Protein AF-A0A833RW55-F1 (afdb_monomer_lite)

Secondary structure (DSSP, 8-state):
----HHHHHHTHHHHHHHHT-HHHHHHS-BTTTS-GGGSPTT---B--------SSPP---SEEEEE-TTT--EEEEE-TT-SS--PPP--

Sequence (91 aa):
MDWTREYFITNKSDCNLILENLDVLKEIPLLNNTPVHKLKDGQLVRFKGMIQDMHNPEYYLQMYEVKNTQTKTYQLKCGMYTDSAKCLKAF

pLDDT: mean 89.51, std 7.87, range [49.41, 95.38]

Organism: NCBI:txid561572

Structure (mmCIF, N/CA/C/O backbone):
data_AF-A0A833RW55-F1
#
_entry.id   AF-A0A833RW55-F1
#
loop_
_atom_site.group_PDB
_atom_site.id
_atom_site.type_symbol
_atom_site.label_atom_id
_atom_site.label_alt_id
_atom_site.label_comp_id
_atom_site.label_asym_id
_atom_site.label_entity_id
_atom_site.label_seq_id
_atom_site.pdbx_PDB_ins_code
_atom_site.Cartn_x
_atom_site.Cartn_y
_atom_site.Cartn_z
_atom_site.occupancy
_atom_site.B_iso_or_equiv
_atom_site.auth_seq_id
_atom_site.auth_comp_id
_atom_site.auth_asym_id
_atom_site.auth_atom_id
_atom_site.pdbx_PDB_model_num
ATOM 1 N N . MET A 1 1 ? 14.063 -9.919 -0.550 1.00 60.12 1 MET A N 1
ATOM 2 C CA . MET A 1 1 ? 13.396 -9.021 0.413 1.00 60.12 1 MET A CA 1
ATOM 3 C C . MET A 1 1 ? 11.904 -9.161 0.223 1.00 60.12 1 MET A C 1
ATOM 5 O O . MET A 1 1 ? 11.468 -9.163 -0.923 1.00 60.12 1 MET A O 1
ATOM 9 N N . ASP A 1 2 ? 11.151 -9.345 1.302 1.00 75.38 2 ASP A N 1
ATOM 10 C CA . ASP A 1 2 ? 9.693 -9.426 1.221 1.00 75.38 2 ASP A CA 1
ATOM 11 C C . ASP A 1 2 ? 9.124 -8.018 1.445 1.00 75.38 2 ASP A C 1
ATOM 13 O O . ASP A 1 2 ? 9.133 -7.510 2.567 1.00 75.38 2 ASP A O 1
ATOM 17 N N . TRP A 1 3 ? 8.720 -7.345 0.362 1.00 81.25 3 TRP A N 1
ATOM 18 C CA . TRP A 1 3 ? 8.182 -5.974 0.361 1.00 81.25 3 TRP A CA 1
ATOM 19 C C . TRP A 1 3 ? 6.749 -5.933 0.907 1.00 81.25 3 TRP A C 1
ATOM 21 O O . TRP A 1 3 ? 5.825 -5.461 0.245 1.00 81.25 3 TRP A O 1
ATOM 31 N N . THR A 1 4 ? 6.556 -6.477 2.104 1.00 87.94 4 THR A N 1
ATOM 32 C CA . THR A 1 4 ? 5.265 -6.452 2.788 1.00 87.94 4 THR A CA 1
ATOM 33 C C . THR A 1 4 ? 4.938 -5.037 3.250 1.00 87.94 4 THR A C 1
ATOM 35 O O . THR A 1 4 ? 5.826 -4.219 3.519 1.00 87.94 4 THR A O 1
ATOM 38 N N . ARG A 1 5 ? 3.640 -4.757 3.388 1.00 88.94 5 ARG A N 1
ATOM 39 C CA . ARG A 1 5 ? 3.128 -3.492 3.926 1.00 88.94 5 ARG A CA 1
ATOM 40 C C . ARG A 1 5 ? 3.781 -3.143 5.263 1.00 88.94 5 ARG A C 1
ATOM 42 O O . ARG A 1 5 ? 4.259 -2.027 5.447 1.00 88.94 5 ARG A O 1
ATOM 49 N N . GLU A 1 6 ? 3.807 -4.098 6.188 1.00 88.62 6 GLU A N 1
ATOM 50 C CA . GLU A 1 6 ? 4.376 -3.935 7.525 1.00 88.62 6 GLU A CA 1
ATOM 51 C C . GLU A 1 6 ? 5.868 -3.594 7.451 1.00 88.62 6 GLU A C 1
ATOM 53 O O . GLU A 1 6 ? 6.309 -2.642 8.095 1.00 88.62 6 GLU A O 1
ATOM 58 N N . TYR A 1 7 ? 6.628 -4.308 6.613 1.00 90.50 7 TYR A N 1
ATOM 59 C CA . TYR A 1 7 ? 8.055 -4.049 6.432 1.00 90.50 7 TYR A CA 1
ATOM 60 C C . TYR A 1 7 ? 8.320 -2.636 5.902 1.00 90.50 7 TYR A C 1
ATOM 62 O O . TYR A 1 7 ? 9.182 -1.938 6.440 1.00 90.50 7 TYR A O 1
ATOM 70 N N . PHE A 1 8 ? 7.558 -2.192 4.897 1.00 91.25 8 PHE A N 1
ATOM 71 C CA . PHE A 1 8 ? 7.702 -0.850 4.336 1.00 91.25 8 PHE A CA 1
ATOM 72 C C . PHE A 1 8 ? 7.376 0.243 5.360 1.00 91.25 8 PHE A C 1
ATOM 74 O O . PHE A 1 8 ? 8.099 1.229 5.462 1.00 91.25 8 PHE A O 1
ATOM 81 N N . ILE A 1 9 ? 6.307 0.073 6.144 1.00 90.88 9 ILE A N 1
ATOM 82 C CA . ILE A 1 9 ? 5.919 1.050 7.171 1.00 90.88 9 ILE A CA 1
ATOM 83 C C . ILE A 1 9 ? 7.013 1.184 8.237 1.00 90.88 9 ILE A C 1
ATOM 85 O O . ILE A 1 9 ? 7.356 2.304 8.613 1.00 90.88 9 ILE A O 1
ATOM 89 N N . THR A 1 10 ? 7.574 0.065 8.705 1.00 92.69 10 THR A N 1
ATOM 90 C CA . THR A 1 10 ? 8.624 0.063 9.735 1.00 92.69 10 THR A CA 1
ATOM 91 C C . THR A 1 10 ? 9.953 0.619 9.222 1.00 92.69 10 THR A C 1
ATOM 93 O O . THR A 1 10 ? 10.615 1.353 9.949 1.00 92.69 10 THR A O 1
ATOM 96 N N . ASN A 1 11 ? 10.334 0.320 7.977 1.00 93.81 11 ASN A N 1
ATOM 97 C CA . ASN A 1 11 ? 11.649 0.655 7.414 1.00 93.81 11 ASN A CA 1
ATOM 98 C C . ASN A 1 11 ? 11.552 1.723 6.314 1.00 93.81 11 ASN A C 1
ATOM 100 O O . ASN A 1 11 ? 12.301 1.691 5.338 1.00 93.81 11 ASN A O 1
ATOM 104 N N . LYS A 1 12 ? 10.596 2.654 6.438 1.00 91.75 12 LYS A N 1
ATOM 105 C CA . LYS A 1 12 ? 10.220 3.592 5.368 1.00 91.75 12 LYS A CA 1
ATOM 106 C C . LYS A 1 12 ? 11.406 4.378 4.807 1.00 91.75 12 LYS A C 1
ATOM 108 O O . LYS A 1 12 ? 11.512 4.520 3.594 1.00 91.75 12 LYS A O 1
ATOM 113 N N . SER A 1 13 ? 12.287 4.878 5.672 1.00 94.62 13 SER A N 1
ATOM 114 C CA . SER A 1 13 ? 13.459 5.663 5.266 1.00 94.62 13 SER A CA 1
ATOM 115 C C . SER A 1 13 ? 14.413 4.848 4.391 1.00 94.62 13 SER A C 1
ATOM 117 O O . SER A 1 13 ? 14.750 5.279 3.292 1.00 94.62 13 SER A O 1
ATOM 119 N N . ASP A 1 14 ? 14.769 3.641 4.831 1.00 94.38 14 ASP A N 1
ATOM 120 C CA . ASP A 1 14 ? 15.676 2.751 4.098 1.00 94.38 14 ASP A CA 1
ATOM 121 C C . ASP A 1 14 ? 15.036 2.255 2.798 1.00 94.38 14 ASP A C 1
ATOM 123 O O . ASP A 1 14 ? 15.671 2.225 1.746 1.00 94.38 14 ASP A O 1
ATOM 127 N N . CYS A 1 15 ? 13.742 1.927 2.849 1.00 93.12 15 CYS A N 1
ATOM 128 C CA . CYS A 1 15 ? 12.969 1.548 1.673 1.00 93.12 15 CYS A CA 1
ATOM 129 C C . CYS A 1 15 ? 12.954 2.667 0.628 1.00 93.12 15 CYS A C 1
ATOM 131 O O . CYS A 1 15 ? 13.130 2.387 -0.552 1.00 93.12 15 CYS A O 1
ATOM 133 N N . ASN A 1 16 ? 12.778 3.925 1.040 1.00 93.62 16 ASN A N 1
ATOM 134 C CA . ASN A 1 16 ? 12.801 5.058 0.118 1.00 93.62 16 ASN A CA 1
ATOM 135 C C . ASN A 1 16 ? 14.162 5.198 -0.572 1.00 93.62 16 ASN A C 1
ATOM 137 O O . ASN A 1 16 ? 14.191 5.340 -1.789 1.00 93.62 16 ASN A O 1
ATOM 141 N N . LEU A 1 17 ? 15.269 5.064 0.168 1.00 95.06 17 LEU A N 1
ATOM 142 C CA . LEU A 1 17 ? 16.618 5.091 -0.412 1.00 95.06 17 LEU A CA 1
ATOM 143 C C . LEU A 1 17 ? 16.819 3.973 -1.445 1.00 95.06 17 LEU A C 1
ATOM 145 O O . LEU A 1 17 ? 17.414 4.185 -2.498 1.00 95.06 17 LEU A O 1
ATOM 149 N N . ILE A 1 18 ? 16.285 2.778 -1.179 1.00 92.25 18 ILE A N 1
ATOM 150 C CA . ILE A 1 18 ? 16.317 1.665 -2.136 1.00 92.25 18 ILE A CA 1
ATOM 151 C C . ILE A 1 18 ? 15.495 1.996 -3.395 1.00 92.25 18 ILE A C 1
ATOM 153 O O . ILE A 1 18 ? 15.916 1.679 -4.508 1.00 92.25 18 ILE A O 1
ATOM 157 N N . LEU A 1 19 ? 14.335 2.640 -3.233 1.00 92.50 19 LEU A N 1
ATOM 158 C CA . LEU A 1 19 ? 13.425 2.994 -4.327 1.00 92.50 19 LEU A CA 1
ATOM 159 C C . LEU A 1 19 ? 13.904 4.176 -5.182 1.00 92.50 19 LEU A C 1
ATOM 161 O O . LEU A 1 19 ? 13.368 4.383 -6.269 1.00 92.50 19 LEU A O 1
ATOM 165 N N . GLU A 1 20 ? 14.921 4.919 -4.748 1.00 94.44 20 GLU A N 1
ATOM 166 C CA . GLU A 1 20 ? 15.602 5.917 -5.583 1.00 94.44 20 GLU A CA 1
ATOM 167 C C . GLU A 1 20 ? 16.453 5.264 -6.690 1.00 94.44 20 GLU A C 1
ATOM 169 O O . GLU A 1 20 ? 16.749 5.894 -7.708 1.00 94.44 20 GLU A O 1
ATOM 174 N N . ASN A 1 21 ? 16.813 3.982 -6.543 1.00 94.38 21 ASN A N 1
ATOM 175 C CA . ASN A 1 21 ? 17.572 3.248 -7.548 1.00 94.38 21 ASN A CA 1
ATOM 176 C C . ASN A 1 21 ? 16.674 2.772 -8.708 1.00 94.38 21 ASN A C 1
ATOM 178 O O . ASN A 1 21 ? 15.798 1.917 -8.549 1.00 94.38 21 ASN A O 1
ATOM 182 N N . LEU A 1 22 ? 16.952 3.273 -9.917 1.00 93.00 22 LEU A N 1
ATOM 183 C CA . LEU A 1 22 ? 16.217 2.931 -11.139 1.00 93.00 22 LEU A CA 1
ATOM 184 C C . LEU A 1 22 ? 16.243 1.438 -11.487 1.00 93.00 22 LEU A C 1
ATOM 186 O O . LEU A 1 22 ? 15.275 0.943 -12.064 1.00 93.00 22 LEU A O 1
ATOM 190 N N . ASP A 1 23 ? 17.323 0.724 -11.182 1.00 93.94 23 ASP A N 1
ATOM 191 C CA . ASP A 1 23 ? 17.417 -0.703 -11.488 1.00 93.94 23 ASP A CA 1
ATOM 192 C C . ASP A 1 23 ? 16.515 -1.521 -10.563 1.00 93.94 23 ASP A C 1
ATOM 194 O O . ASP A 1 23 ? 15.783 -2.385 -11.043 1.00 93.94 23 ASP A O 1
ATOM 198 N N . VAL A 1 24 ? 16.427 -1.142 -9.284 1.00 91.38 24 VAL A N 1
ATOM 199 C CA . VAL A 1 24 ? 15.468 -1.738 -8.340 1.00 91.38 24 VAL A CA 1
ATOM 200 C C . VAL A 1 24 ? 14.029 -1.453 -8.769 1.00 91.38 24 VAL A C 1
ATOM 202 O O . VAL A 1 24 ? 13.180 -2.345 -8.752 1.00 91.38 24 VAL A O 1
ATOM 205 N N . LEU A 1 25 ? 13.736 -0.230 -9.225 1.00 91.38 25 LEU A N 1
ATOM 206 C CA . LEU A 1 25 ? 12.399 0.110 -9.715 1.00 91.38 25 LEU A CA 1
ATOM 207 C C . LEU A 1 25 ? 11.968 -0.771 -10.894 1.00 91.38 25 LEU A C 1
ATOM 209 O O . LEU A 1 25 ? 10.795 -1.139 -10.974 1.00 91.38 25 LEU A O 1
ATOM 213 N N . LYS A 1 26 ? 12.880 -1.134 -11.805 1.00 91.69 26 LYS A N 1
ATOM 214 C CA . LYS A 1 26 ? 12.557 -1.993 -12.960 1.00 91.69 26 LYS A CA 1
ATOM 215 C C . LYS A 1 26 ? 12.127 -3.401 -12.541 1.00 91.69 26 LYS A C 1
ATOM 217 O O . LYS A 1 26 ? 11.297 -3.986 -13.236 1.00 91.69 26 LYS A O 1
ATOM 222 N N . GLU A 1 27 ? 12.636 -3.912 -11.421 1.00 91.69 27 GLU A N 1
ATOM 223 C CA . GLU A 1 27 ? 12.268 -5.227 -10.878 1.00 91.69 27 GLU A CA 1
ATOM 224 C C . GLU A 1 27 ? 10.856 -5.246 -10.272 1.00 91.69 27 GLU A C 1
ATOM 226 O O . GLU A 1 27 ? 10.190 -6.282 -10.263 1.00 91.69 27 GLU A O 1
ATOM 231 N N . ILE A 1 28 ? 10.359 -4.097 -9.801 1.00 92.69 28 ILE A N 1
ATOM 232 C CA . ILE A 1 28 ? 9.007 -3.979 -9.246 1.00 92.69 28 ILE A CA 1
ATOM 233 C C . ILE A 1 28 ? 7.981 -4.058 -10.391 1.00 92.69 28 ILE A C 1
ATOM 235 O O . ILE A 1 28 ? 8.097 -3.305 -11.370 1.00 92.69 28 ILE A O 1
ATOM 239 N N . PRO A 1 29 ? 6.950 -4.922 -10.300 1.00 94.44 29 PRO A N 1
ATOM 240 C CA . PRO A 1 29 ? 5.973 -5.093 -11.368 1.00 94.44 29 PRO A CA 1
ATOM 241 C C . PRO A 1 29 ? 5.165 -3.816 -11.603 1.00 94.44 29 PRO A C 1
ATOM 243 O O . PRO A 1 29 ? 4.738 -3.140 -10.667 1.00 94.44 29 PRO A O 1
ATOM 246 N N . LEU A 1 30 ? 4.930 -3.499 -12.877 1.00 95.00 30 LEU A N 1
ATOM 247 C CA . LEU A 1 30 ? 4.040 -2.413 -13.274 1.00 95.00 30 LEU A CA 1
ATOM 248 C C . LEU A 1 30 ? 2.605 -2.938 -13.316 1.00 95.00 30 LEU A C 1
ATOM 250 O O . LEU A 1 30 ? 2.285 -3.764 -14.174 1.00 95.00 30 LEU A O 1
ATOM 254 N N . LEU A 1 31 ? 1.746 -2.430 -12.436 1.00 95.19 31 LEU A N 1
ATOM 255 C CA . LEU A 1 31 ? 0.340 -2.817 -12.313 1.00 95.19 31 LEU A CA 1
ATOM 256 C C . LEU A 1 31 ? -0.397 -2.745 -13.657 1.00 95.19 31 LEU A C 1
ATOM 258 O O . LEU A 1 31 ? -1.139 -3.653 -14.004 1.00 95.19 31 LEU A O 1
ATOM 262 N N . ASN A 1 32 ? -0.123 -1.713 -14.457 1.00 95.00 32 ASN A N 1
ATOM 263 C CA . ASN A 1 32 ? -0.770 -1.499 -15.754 1.00 95.00 32 ASN A CA 1
ATOM 264 C C . ASN A 1 32 ? -0.533 -2.625 -16.776 1.00 95.00 32 ASN A C 1
ATOM 266 O O . ASN A 1 32 ? -1.377 -2.834 -17.640 1.00 95.00 32 ASN A O 1
ATOM 270 N N . ASN A 1 33 ? 0.604 -3.328 -16.695 1.00 95.06 33 ASN A N 1
ATOM 271 C CA . ASN A 1 33 ? 1.014 -4.332 -17.686 1.00 95.06 33 ASN A CA 1
ATOM 272 C C . ASN A 1 33 ? 1.136 -5.743 -17.090 1.00 95.06 33 ASN A C 1
ATOM 274 O O . ASN A 1 33 ? 1.455 -6.691 -17.807 1.00 95.06 33 ASN A O 1
ATOM 278 N N . THR A 1 34 ? 0.926 -5.891 -15.781 1.00 95.31 34 THR A N 1
ATOM 279 C CA . THR A 1 34 ? 1.065 -7.170 -15.083 1.00 95.31 34 THR A CA 1
ATOM 280 C C . THR A 1 34 ? -0.319 -7.783 -14.875 1.00 95.31 34 THR A C 1
ATOM 282 O O . THR A 1 34 ? -1.156 -7.163 -14.222 1.00 95.31 34 THR A O 1
ATOM 285 N N . PRO A 1 35 ? -0.592 -8.994 -15.396 1.00 95.38 35 PRO A N 1
ATOM 286 C CA . PRO A 1 35 ? -1.857 -9.677 -15.148 1.00 95.38 35 PRO A CA 1
ATOM 287 C C . PRO A 1 35 ? -2.117 -9.877 -13.652 1.00 95.38 35 PRO A C 1
ATOM 289 O O . PRO A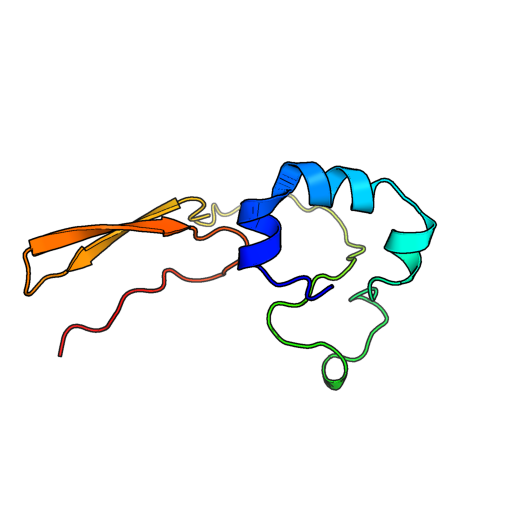 1 35 ? -1.226 -10.318 -12.927 1.00 95.38 35 PRO A O 1
ATOM 292 N N . VAL A 1 36 ? -3.355 -9.632 -13.212 1.00 91.12 36 VAL A N 1
ATOM 293 C CA . VAL A 1 36 ? -3.743 -9.656 -11.787 1.00 91.12 36 VAL A CA 1
ATOM 294 C C . VAL A 1 36 ? -3.392 -10.978 -11.098 1.00 91.12 36 VAL A C 1
ATOM 296 O O . VAL A 1 36 ? -2.881 -10.965 -9.988 1.00 91.12 36 VAL A O 1
ATOM 299 N N . HIS A 1 37 ? -3.564 -12.121 -11.768 1.00 93.62 37 HIS A N 1
ATOM 300 C CA . HIS A 1 37 ? -3.241 -13.440 -11.201 1.00 93.62 37 HIS A CA 1
ATOM 301 C C . HIS A 1 37 ? -1.741 -13.662 -10.916 1.00 93.62 37 HIS A C 1
ATOM 303 O O . HIS A 1 37 ? -1.386 -14.647 -10.275 1.00 93.62 37 HIS A O 1
ATOM 309 N N . LYS A 1 38 ? -0.852 -12.793 -11.420 1.00 94.00 38 LYS A N 1
ATOM 310 C CA . LYS A 1 38 ? 0.591 -12.819 -11.125 1.00 94.00 38 LYS A CA 1
ATOM 311 C C . LYS A 1 38 ? 0.977 -11.905 -9.962 1.00 94.00 38 LYS A C 1
ATOM 313 O O . LYS A 1 38 ? 2.119 -11.965 -9.513 1.00 94.00 38 LYS A O 1
ATOM 318 N N . LEU A 1 39 ? 0.064 -11.046 -9.513 1.00 92.12 39 LEU A N 1
ATOM 319 C CA . LEU A 1 39 ? 0.283 -10.139 -8.396 1.00 92.12 39 LEU A CA 1
ATOM 320 C C . LEU A 1 39 ? -0.114 -10.832 -7.097 1.00 92.12 39 LEU A C 1
ATOM 322 O O . LEU A 1 39 ? -1.143 -11.504 -7.026 1.00 92.12 39 LEU A O 1
ATOM 326 N N . LYS A 1 40 ? 0.713 -10.667 -6.067 1.00 91.00 40 LYS A N 1
ATOM 327 C CA . LYS A 1 40 ? 0.388 -11.129 -4.719 1.00 91.00 40 LYS A CA 1
ATOM 328 C C . LYS A 1 40 ? -0.335 -10.024 -3.957 1.00 91.00 40 LYS A C 1
ATOM 330 O O . LYS A 1 40 ? -0.037 -8.843 -4.137 1.00 91.00 40 LYS A O 1
ATOM 335 N N . ASP A 1 41 ? -1.258 -10.422 -3.089 1.00 88.44 41 ASP A N 1
ATOM 336 C CA . ASP A 1 41 ? -1.899 -9.493 -2.160 1.00 88.44 41 ASP A CA 1
ATOM 337 C C . ASP A 1 41 ? -0.849 -8.799 -1.276 1.00 88.44 41 ASP A C 1
ATOM 339 O O . ASP A 1 41 ? 0.129 -9.420 -0.854 1.00 88.44 41 ASP A O 1
ATOM 343 N N . GLY A 1 42 ? -1.026 -7.498 -1.044 1.00 86.88 42 GLY A N 1
ATOM 344 C CA . GLY A 1 42 ? -0.108 -6.682 -0.243 1.00 86.88 42 GLY A CA 1
ATOM 345 C C . GLY A 1 42 ? 1.295 -6.465 -0.832 1.00 86.88 42 GLY A C 1
ATOM 346 O O . GLY A 1 42 ? 2.162 -5.949 -0.127 1.00 86.88 42 GLY A O 1
ATOM 347 N N . GLN A 1 43 ? 1.541 -6.844 -2.091 1.00 89.75 43 GLN A N 1
ATOM 348 C CA . GLN A 1 43 ? 2.831 -6.656 -2.758 1.00 89.75 43 GLN A CA 1
ATOM 349 C C . GLN A 1 43 ? 3.027 -5.214 -3.252 1.00 89.75 43 GLN A C 1
ATOM 351 O O . GLN A 1 43 ? 2.114 -4.593 -3.795 1.00 89.75 43 GLN A O 1
ATOM 356 N N . LEU A 1 44 ? 4.261 -4.709 -3.160 1.00 91.69 44 LEU A N 1
ATOM 357 C CA . LEU A 1 44 ? 4.665 -3.451 -3.790 1.00 91.69 44 LEU A CA 1
ATOM 358 C C . LEU A 1 44 ? 4.581 -3.521 -5.327 1.00 91.69 44 LEU A C 1
ATOM 360 O O . LEU A 1 44 ? 5.143 -4.421 -5.958 1.00 91.69 44 LEU A O 1
ATOM 364 N N . VAL A 1 45 ? 3.930 -2.525 -5.931 1.00 93.25 45 VAL A N 1
ATOM 365 C CA . VAL A 1 45 ? 3.794 -2.374 -7.387 1.00 93.25 45 VAL A CA 1
ATOM 366 C C . VAL A 1 45 ? 4.137 -0.952 -7.818 1.00 93.25 45 VAL A C 1
ATOM 368 O O . VAL A 1 45 ? 3.981 0.004 -7.060 1.00 93.25 45 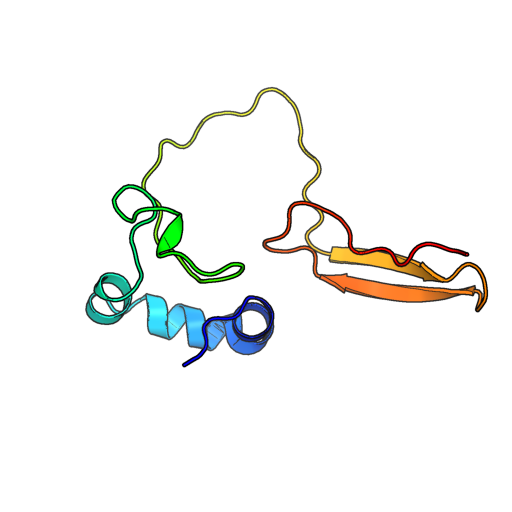VAL A O 1
ATOM 371 N N . ARG A 1 46 ? 4.553 -0.795 -9.075 1.00 94.25 46 ARG A N 1
ATOM 372 C CA . ARG A 1 46 ? 4.550 0.502 -9.757 1.00 94.25 46 ARG A CA 1
ATOM 373 C C . ARG A 1 46 ? 3.201 0.704 -10.422 1.00 94.25 46 ARG A C 1
ATOM 375 O O . ARG A 1 46 ? 2.631 -0.238 -10.967 1.00 94.25 46 ARG A O 1
ATOM 382 N N . PHE A 1 47 ? 2.724 1.937 -10.450 1.00 93.81 47 PHE A N 1
ATOM 383 C CA . PHE A 1 47 ? 1.500 2.307 -11.148 1.00 93.81 47 PHE A CA 1
ATOM 384 C C . PHE A 1 47 ? 1.732 3.573 -11.968 1.00 93.81 47 PHE A C 1
ATOM 386 O O . PHE A 1 47 ? 2.387 4.508 -11.512 1.00 93.81 47 PHE A O 1
ATOM 393 N N . LYS A 1 48 ? 1.203 3.593 -13.192 1.00 94.06 48 LYS A N 1
ATOM 394 C CA . LYS A 1 48 ? 1.145 4.766 -14.061 1.00 94.06 48 LYS A CA 1
ATOM 395 C C . LYS A 1 48 ? -0.323 5.109 -14.285 1.00 94.06 48 LYS A C 1
ATOM 397 O O . LYS A 1 48 ? -1.046 4.345 -14.917 1.00 94.06 48 LYS A O 1
ATOM 402 N N . GLY A 1 49 ? -0.753 6.263 -13.801 1.00 92.81 49 GLY A N 1
ATOM 403 C CA . GLY A 1 49 ? -2.126 6.731 -13.949 1.00 92.81 49 GLY A CA 1
ATOM 404 C C . GLY A 1 49 ? -2.194 8.240 -14.099 1.00 92.81 49 GLY A C 1
ATOM 405 O O . GLY A 1 49 ? -1.176 8.928 -14.038 1.00 92.81 49 GLY A O 1
ATOM 406 N N . MET A 1 50 ? -3.406 8.737 -14.315 1.00 92.56 50 MET A N 1
ATOM 407 C CA . MET A 1 50 ? -3.695 10.165 -14.263 1.00 92.56 50 MET A CA 1
ATOM 408 C C . MET A 1 50 ? -4.050 10.537 -12.826 1.00 92.56 50 MET A C 1
ATOM 410 O O . MET A 1 50 ? -4.785 9.806 -12.166 1.00 92.56 50 MET A O 1
ATOM 414 N N . ILE A 1 51 ? -3.534 11.668 -12.355 1.00 87.12 51 ILE A N 1
ATOM 415 C CA . ILE A 1 51 ? -4.016 12.288 -11.121 1.00 87.12 51 ILE A CA 1
ATOM 416 C C . ILE A 1 51 ? -5.317 13.002 -11.486 1.00 87.12 51 ILE A C 1
ATOM 418 O O . ILE A 1 51 ? -5.341 13.774 -12.444 1.00 87.12 51 ILE A O 1
ATOM 422 N N . GLN A 1 52 ? -6.396 12.696 -10.773 1.00 87.31 52 GLN A N 1
ATOM 423 C CA . GLN A 1 52 ? -7.710 13.295 -10.992 1.00 87.31 52 GLN A CA 1
ATOM 424 C C . GLN A 1 52 ? -8.149 14.035 -9.732 1.00 87.31 52 GLN A C 1
ATOM 426 O O . GLN A 1 52 ? -7.908 13.560 -8.622 1.00 87.31 52 GLN A O 1
ATOM 431 N N . ASP A 1 53 ? -8.822 15.169 -9.914 1.00 85.31 53 ASP A N 1
ATOM 432 C CA . ASP A 1 53 ? -9.482 15.865 -8.816 1.00 85.31 53 ASP A CA 1
ATOM 433 C C . ASP A 1 53 ? -10.718 15.072 -8.386 1.00 85.31 53 ASP A C 1
ATOM 435 O O . ASP A 1 53 ? -11.635 14.823 -9.173 1.00 85.31 53 ASP A O 1
ATOM 439 N N . MET A 1 54 ? -10.741 14.654 -7.124 1.00 84.38 54 MET A N 1
ATOM 440 C CA . MET A 1 54 ? -11.862 13.915 -6.559 1.00 84.38 54 MET A CA 1
ATOM 441 C C . MET A 1 54 ? -12.844 14.896 -5.912 1.00 84.38 54 MET A C 1
ATOM 443 O O . MET A 1 54 ? -12.530 15.527 -4.906 1.00 84.38 54 MET A O 1
ATOM 447 N N . HIS A 1 55 ? -14.039 15.040 -6.496 1.00 81.06 55 HIS A N 1
ATOM 448 C CA . HIS A 1 55 ? -15.052 15.990 -6.011 1.00 81.06 55 HIS A CA 1
ATOM 449 C C . HIS A 1 55 ? -15.650 15.613 -4.648 1.00 81.06 55 HIS A C 1
ATOM 451 O O . HIS A 1 55 ? -16.052 16.495 -3.891 1.00 81.06 55 HIS A O 1
ATOM 457 N 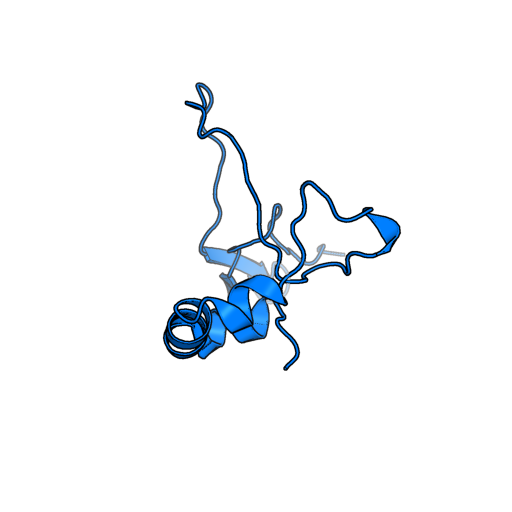N . ASN A 1 56 ? -15.713 14.317 -4.338 1.00 86.56 56 ASN A N 1
ATOM 458 C CA . ASN A 1 56 ? -16.241 13.823 -3.071 1.00 86.56 56 ASN A CA 1
ATOM 459 C C . ASN A 1 56 ? -15.083 13.515 -2.117 1.00 86.56 56 ASN A C 1
ATOM 461 O O . ASN A 1 56 ? -14.148 12.826 -2.522 1.00 86.56 56 ASN A O 1
ATOM 465 N N . PRO A 1 57 ? -15.123 13.972 -0.856 1.00 84.06 57 PRO A N 1
ATOM 466 C CA . PRO A 1 57 ? -14.111 13.585 0.112 1.00 84.06 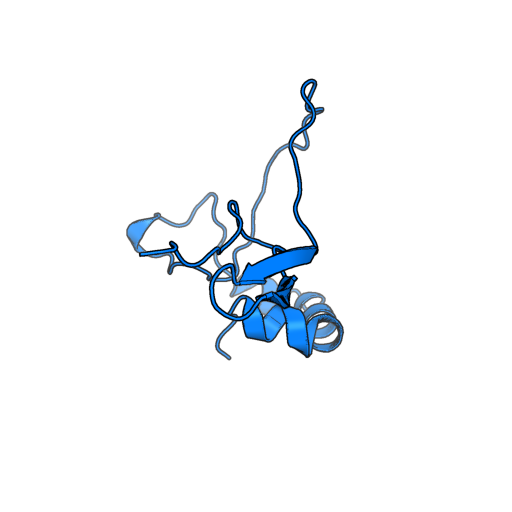57 PRO A CA 1
ATOM 467 C C . PRO A 1 57 ? -14.238 12.090 0.431 1.00 84.06 57 PRO A C 1
ATOM 469 O O . PRO A 1 57 ? -15.312 11.616 0.803 1.00 84.06 57 PRO A O 1
ATOM 472 N N . GLU A 1 58 ? -13.131 11.360 0.332 1.00 85.44 58 GLU A N 1
ATOM 473 C CA . GLU A 1 58 ? -13.011 10.007 0.876 1.00 85.44 58 GLU A CA 1
ATOM 474 C C . GLU A 1 58 ? -12.232 10.040 2.191 1.00 85.44 58 GLU A C 1
ATOM 476 O O . GLU A 1 58 ? -11.297 10.827 2.376 1.00 85.44 58 GLU A O 1
ATOM 481 N N . TYR A 1 59 ? -12.615 9.174 3.128 1.00 86.56 59 TYR A N 1
ATOM 482 C CA . TYR A 1 59 ? -11.916 9.050 4.400 1.00 86.56 59 TYR A CA 1
ATOM 483 C C . TYR A 1 59 ? -10.643 8.224 4.230 1.00 86.56 59 TYR A C 1
ATOM 485 O O . TYR A 1 59 ? -10.697 7.010 4.051 1.00 86.56 59 TYR A O 1
ATOM 493 N N . TYR A 1 60 ? -9.490 8.874 4.376 1.00 89.88 60 TYR A N 1
ATOM 494 C CA . TYR A 1 60 ? -8.205 8.194 4.480 1.00 89.88 60 TYR A CA 1
ATOM 495 C C . TYR A 1 60 ? -7.798 8.013 5.946 1.00 89.88 60 TYR A C 1
ATOM 497 O O . TYR A 1 60 ? -7.502 8.974 6.658 1.00 89.88 60 TYR A O 1
ATOM 505 N N . LEU A 1 61 ? -7.761 6.763 6.405 1.00 92.62 61 LEU A N 1
ATOM 506 C CA . LEU A 1 61 ? -7.438 6.413 7.789 1.00 92.62 61 LEU A CA 1
ATOM 507 C C . LEU A 1 61 ? -5.943 6.112 7.949 1.00 92.62 61 LEU A C 1
ATOM 509 O O . LEU A 1 61 ? -5.560 4.965 8.158 1.00 92.62 61 LEU A O 1
ATOM 513 N N . GLN A 1 62 ? -5.081 7.132 7.879 1.00 93.19 62 GLN A N 1
ATOM 514 C CA . GLN A 1 62 ? -3.629 6.939 8.037 1.00 93.19 62 GLN A CA 1
ATOM 515 C C . GLN A 1 62 ? -3.283 6.184 9.337 1.00 93.19 62 GLN A C 1
ATOM 517 O O . GLN A 1 62 ? -2.515 5.217 9.329 1.00 93.19 62 GLN A O 1
ATOM 522 N N . MET A 1 63 ? -3.893 6.614 10.440 1.00 93.94 63 MET A N 1
ATOM 523 C CA . MET A 1 63 ? -3.838 6.004 11.765 1.00 93.94 63 MET A CA 1
ATOM 524 C C . MET A 1 63 ? -5.239 6.067 12.376 1.00 93.94 63 MET A C 1
ATOM 526 O O . MET A 1 63 ? -5.962 7.038 12.160 1.00 93.94 63 MET A O 1
ATOM 530 N N . TYR A 1 64 ? -5.631 5.047 13.133 1.00 93.88 64 TYR A N 1
ATOM 531 C CA . TYR A 1 64 ? -6.930 5.002 13.805 1.00 93.88 64 TYR A CA 1
ATOM 532 C C . TYR A 1 64 ? -6.844 4.215 15.111 1.00 93.88 64 TYR A C 1
ATOM 534 O O . TYR A 1 64 ? -5.998 3.335 15.267 1.00 93.88 64 TYR A O 1
ATOM 542 N N . GLU A 1 65 ? -7.733 4.515 16.053 1.00 94.50 65 GLU A N 1
ATOM 543 C CA . GLU A 1 65 ? -7.841 3.778 17.309 1.00 94.50 65 GLU A CA 1
ATOM 544 C C . GLU A 1 65 ? -8.962 2.744 17.239 1.00 94.50 65 GLU A C 1
ATOM 546 O O . GLU A 1 65 ? -10.069 3.013 16.774 1.00 94.50 65 GLU A O 1
ATOM 551 N N . VAL A 1 66 ? -8.681 1.546 17.743 1.00 93.75 66 VAL A N 1
ATOM 552 C CA . VAL A 1 66 ? -9.671 0.485 17.910 1.00 93.75 66 VAL A CA 1
ATOM 553 C C . VAL A 1 66 ? -9.928 0.291 19.393 1.00 93.75 66 VAL A C 1
ATOM 555 O O . VAL A 1 66 ? -9.019 -0.049 20.151 1.00 93.75 66 VAL A O 1
ATOM 558 N N . LYS A 1 67 ? -11.186 0.467 19.800 1.00 92.56 67 LYS A N 1
ATOM 559 C CA . LYS A 1 67 ? -11.645 0.179 21.158 1.00 92.56 67 LYS A CA 1
ATOM 560 C C . LYS A 1 67 ? -12.092 -1.273 21.263 1.00 92.56 67 LYS A C 1
ATOM 562 O O . LYS A 1 67 ? -13.024 -1.689 20.577 1.00 92.56 67 LYS A O 1
ATOM 567 N N . ASN A 1 68 ? -11.487 -2.026 22.172 1.00 90.12 68 ASN A N 1
ATOM 568 C CA . ASN A 1 68 ? -12.010 -3.320 22.579 1.00 90.12 68 ASN A CA 1
ATOM 569 C C . ASN A 1 68 ? -13.184 -3.102 23.550 1.00 90.12 68 ASN A C 1
ATOM 571 O O . ASN A 1 68 ? -13.037 -2.515 24.622 1.00 90.12 68 ASN A O 1
ATOM 575 N N . THR A 1 69 ? -14.378 -3.551 23.167 1.00 88.75 69 THR A N 1
ATOM 576 C CA . THR A 1 69 ? -15.607 -3.337 23.944 1.00 88.75 69 THR A CA 1
ATOM 577 C C . THR A 1 69 ? -15.687 -4.202 25.202 1.00 88.75 69 THR A C 1
ATOM 579 O O . THR A 1 69 ? -16.335 -3.769 26.163 1.00 88.75 69 THR A O 1
ATOM 582 N N . GLN A 1 70 ? -15.011 -5.357 25.207 1.00 89.56 70 GLN A N 1
ATOM 583 C CA . GLN A 1 70 ? -14.952 -6.313 26.315 1.00 89.56 70 GLN A CA 1
ATOM 584 C C . GLN A 1 70 ? -13.933 -5.864 27.371 1.00 89.56 70 GLN A C 1
ATOM 586 O O . GLN A 1 70 ? -14.279 -5.719 28.538 1.00 89.56 70 GLN A O 1
ATOM 591 N N . THR A 1 71 ? -12.698 -5.559 26.962 1.00 90.31 71 THR A N 1
ATOM 592 C CA . THR A 1 71 ? -11.613 -5.164 27.884 1.00 90.31 71 THR A CA 1
ATOM 593 C C . THR A 1 71 ? -11.572 -3.663 28.177 1.00 90.31 71 THR A C 1
ATOM 595 O O . THR A 1 71 ? -10.807 -3.232 29.032 1.00 90.31 71 THR A O 1
ATOM 598 N N . LYS A 1 72 ? -12.351 -2.850 27.446 1.00 90.12 72 LYS A N 1
ATOM 599 C CA . LYS A 1 72 ? -12.317 -1.372 27.470 1.00 90.12 72 LYS A CA 1
ATOM 600 C C . LYS A 1 72 ? -10.951 -0.762 27.121 1.00 90.12 72 LYS A C 1
ATOM 602 O O . LYS A 1 72 ? -10.744 0.425 27.364 1.00 90.12 72 LYS A O 1
ATOM 607 N N . THR A 1 73 ? -10.044 -1.533 26.523 1.00 93.31 73 THR A N 1
ATOM 608 C CA . THR A 1 73 ? -8.730 -1.043 26.088 1.00 93.31 73 THR A CA 1
ATOM 609 C C . THR A 1 73 ? -8.796 -0.414 24.698 1.00 93.31 73 THR A C 1
ATOM 611 O O . THR A 1 73 ? -9.681 -0.728 23.899 1.00 93.31 73 THR A O 1
ATOM 614 N N . TYR A 1 74 ? -7.841 0.466 24.405 1.00 93.31 74 TYR A N 1
ATOM 615 C CA . TYR A 1 74 ? -7.684 1.120 23.107 1.00 93.31 74 TYR A CA 1
ATOM 616 C C . TYR A 1 74 ? -6.362 0.683 22.482 1.00 93.31 74 TYR A C 1
ATOM 618 O O . TYR A 1 74 ? -5.368 0.496 23.183 1.00 93.31 74 TYR A O 1
ATOM 626 N N . GLN A 1 75 ? -6.360 0.484 21.168 1.00 93.50 75 GLN A N 1
ATOM 627 C CA . GLN A 1 75 ? -5.170 0.131 20.402 1.00 93.50 75 GLN A CA 1
ATOM 628 C C . GLN A 1 75 ? -5.052 1.047 19.194 1.00 93.50 75 GLN A C 1
ATOM 630 O O . GLN A 1 75 ? -5.956 1.091 18.359 1.00 93.50 75 GLN A O 1
ATOM 635 N N . LEU A 1 76 ?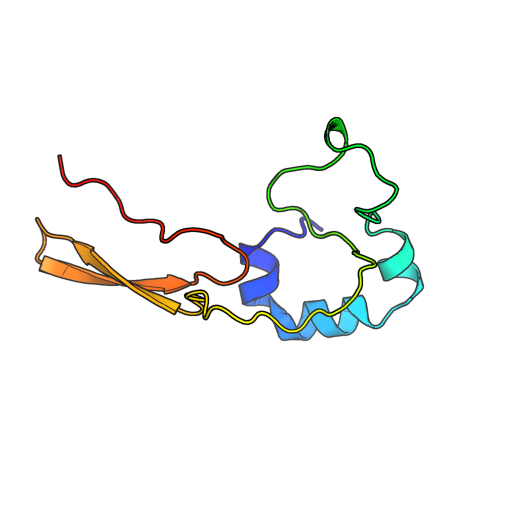 -3.919 1.733 19.083 1.00 93.88 76 LEU A N 1
ATOM 636 C CA . LEU A 1 76 ? -3.584 2.513 17.904 1.00 93.88 76 LEU A CA 1
ATOM 637 C C . LEU A 1 76 ? -3.158 1.569 16.769 1.00 93.88 76 LEU A C 1
ATOM 639 O O . LEU A 1 76 ? -2.322 0.686 16.965 1.00 93.88 76 LEU A O 1
ATOM 643 N N . LYS A 1 77 ? -3.733 1.744 15.578 1.00 92.62 77 LYS A N 1
ATOM 644 C CA . LYS A 1 77 ? -3.451 0.940 14.384 1.00 92.62 77 LYS A CA 1
ATOM 645 C C . LYS A 1 77 ? -3.099 1.819 13.192 1.00 92.62 77 LYS A C 1
ATOM 647 O O . LYS A 1 77 ? -3.632 2.912 13.028 1.00 92.62 77 LYS A O 1
ATOM 652 N N . CYS A 1 78 ? -2.227 1.295 12.333 1.00 92.00 78 CYS A N 1
ATOM 653 C CA . CYS A 1 78 ? -1.886 1.909 11.056 1.00 92.00 78 CYS A CA 1
ATOM 654 C C . CYS A 1 78 ? -2.846 1.449 9.950 1.00 92.00 78 CYS A C 1
ATOM 656 O O . CYS A 1 78 ? -3.033 0.242 9.745 1.00 92.00 78 CYS A O 1
ATOM 658 N N . GLY A 1 79 ? -3.445 2.408 9.242 1.00 92.75 79 GLY A N 1
ATOM 659 C CA . GLY A 1 79 ? -4.315 2.167 8.086 1.00 92.75 79 GLY A CA 1
ATOM 660 C C . GLY A 1 79 ? -3.727 2.640 6.758 1.00 92.75 79 GLY A C 1
ATOM 661 O O . GLY A 1 79 ? -4.417 2.611 5.742 1.00 92.75 79 GLY A O 1
ATOM 662 N N . MET A 1 80 ? -2.445 3.024 6.735 1.00 92.81 80 MET A N 1
ATOM 663 C CA . MET A 1 80 ? -1.738 3.261 5.477 1.00 92.81 80 MET A CA 1
ATOM 664 C C . MET A 1 80 ? -1.812 2.019 4.577 1.00 92.81 80 MET A C 1
ATOM 666 O O . MET A 1 80 ? -1.630 0.887 5.042 1.00 92.81 80 MET A O 1
ATOM 670 N N . TYR A 1 81 ? -2.057 2.255 3.285 1.00 91.31 81 TYR A N 1
ATOM 671 C CA . TYR A 1 81 ? -2.120 1.227 2.238 1.00 91.31 81 TYR A CA 1
ATOM 672 C C . TYR A 1 81 ? -3.190 0.146 2.482 1.00 91.31 81 TYR A C 1
ATOM 674 O O . TYR A 1 81 ? -2.983 -1.020 2.153 1.00 91.31 81 TYR A O 1
ATOM 682 N N . THR A 1 82 ? -4.317 0.515 3.102 1.00 89.12 82 THR A N 1
ATOM 683 C CA . THR A 1 82 ? -5.490 -0.358 3.274 1.00 89.12 82 THR A CA 1
ATOM 684 C C . THR A 1 82 ? -6.793 0.405 3.100 1.00 89.12 82 THR A C 1
ATOM 686 O O . THR A 1 82 ? -6.923 1.512 3.611 1.00 89.12 82 THR A O 1
ATOM 689 N N . ASP A 1 83 ? -7.778 -0.250 2.487 1.00 87.62 83 ASP A N 1
ATOM 690 C CA . ASP A 1 83 ? -9.074 0.364 2.165 1.00 87.62 83 ASP A CA 1
ATOM 691 C C . ASP A 1 83 ? -10.070 0.351 3.335 1.00 87.62 83 ASP A C 1
ATOM 693 O O . ASP A 1 83 ? -11.113 0.996 3.286 1.00 87.62 83 ASP A O 1
ATOM 697 N N . SER A 1 84 ? -9.794 -0.411 4.398 1.00 89.44 84 SER A N 1
ATOM 698 C CA . SER A 1 84 ? -10.716 -0.556 5.528 1.00 89.44 84 SER A CA 1
ATOM 699 C C . SER A 1 84 ? -10.007 -0.666 6.875 1.00 89.44 84 SER A C 1
ATOM 701 O O . SER A 1 84 ? -8.907 -1.214 7.003 1.00 89.44 84 SER A O 1
ATOM 703 N N . ALA A 1 85 ? -10.674 -0.159 7.914 1.00 90.62 85 ALA A N 1
ATOM 704 C CA . ALA A 1 85 ? -10.231 -0.313 9.291 1.00 90.62 85 ALA A CA 1
ATOM 705 C C . ALA A 1 85 ? -10.372 -1.776 9.742 1.00 90.62 85 ALA A C 1
ATOM 707 O O . ALA A 1 85 ? -11.456 -2.363 9.714 1.00 90.62 85 ALA A O 1
ATOM 708 N N . LYS A 1 86 ? -9.274 -2.367 10.221 1.00 88.81 86 LYS A N 1
ATOM 709 C CA . LYS A 1 86 ? -9.248 -3.733 10.755 1.00 88.81 86 LYS A CA 1
ATOM 710 C C . LYS A 1 86 ? -9.702 -3.737 12.217 1.00 88.81 86 LYS A C 1
ATOM 712 O O . LYS A 1 86 ? -8.883 -3.717 13.145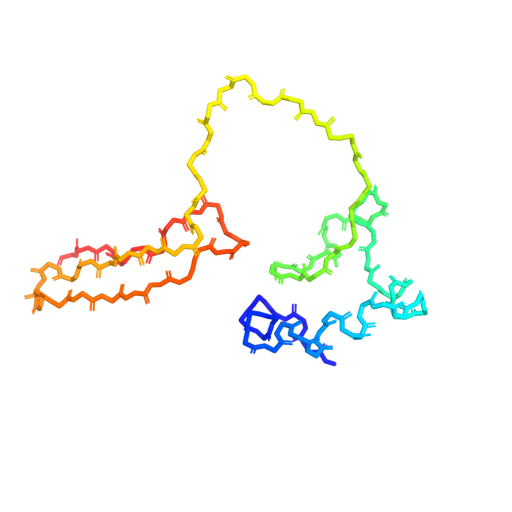 1.00 88.81 86 LYS A O 1
ATOM 717 N N . CYS A 1 87 ? -11.014 -3.800 12.418 1.00 87.38 87 CYS A N 1
ATOM 718 C CA . CYS A 1 87 ? -11.652 -3.991 13.721 1.00 87.38 87 CYS A CA 1
ATOM 719 C C . CYS A 1 87 ? -12.023 -5.471 13.916 1.00 87.38 87 CYS A C 1
ATOM 721 O O . CYS A 1 87 ? -12.593 -6.091 13.021 1.00 87.38 87 CYS A O 1
ATOM 723 N N . LEU A 1 88 ? -11.703 -6.054 15.076 1.00 76.88 88 LEU A N 1
ATOM 724 C CA . LEU A 1 88 ? -12.199 -7.390 15.424 1.00 76.88 88 LEU A CA 1
ATOM 725 C C . LEU A 1 88 ? -13.696 -7.279 15.740 1.00 76.88 88 LEU A C 1
ATOM 727 O O . LEU A 1 88 ? -14.101 -6.355 16.448 1.00 76.88 88 LEU A O 1
ATOM 731 N N . LYS A 1 89 ? -14.517 -8.193 15.212 1.00 64.25 89 LYS A N 1
ATOM 732 C CA . LYS A 1 89 ? -15.942 -8.247 15.561 1.00 64.25 89 LYS A CA 1
ATOM 733 C C . LYS A 1 89 ? -16.078 -8.593 17.042 1.00 64.25 89 LYS A C 1
ATOM 735 O O . LYS A 1 89 ? -15.455 -9.543 17.510 1.00 64.25 89 LYS A O 1
ATOM 740 N N . ALA A 1 90 ? -16.896 -7.827 17.758 1.00 57.38 90 ALA A N 1
ATOM 741 C CA . ALA A 1 90 ? -17.400 -8.253 19.053 1.00 57.38 90 ALA A CA 1
ATOM 742 C C . ALA A 1 90 ? -18.389 -9.399 18.796 1.00 57.38 90 ALA A C 1
ATOM 744 O O . ALA A 1 90 ? -19.412 -9.175 18.149 1.00 57.38 90 ALA A O 1
ATOM 745 N N . PHE A 1 91 ? -18.035 -10.610 19.220 1.00 49.41 91 PHE A N 1
ATOM 746 C CA . PHE A 1 91 ? -18.988 -11.698 19.423 1.00 49.41 91 PHE A CA 1
ATOM 747 C C . PHE A 1 91 ? -19.407 -11.698 20.892 1.00 49.41 91 PHE A C 1
ATOM 749 O O . PHE A 1 91 ? -18.537 -11.371 21.740 1.00 49.41 91 PHE A O 1
#

Foldseek 3Di:
DQQAPVVCVVCVPVVVVQVVDPVSLVVAAEPVPDDPVVDDPRGDHHYDDDDDDDPDDDDDCQKDWAADPVVRDIDIDGCPPHPDDDYDDDD

InterPro domains:
  IPR019140 Mini-chromosome maintenance complex-binding protein [PF09739] (18-88)
  IPR019140 Mini-chromosome maintenance complex-binding protein [PTHR13489] (18-87)

Radius of gyration: 16.95 Å; chains: 1; bounding box: 37×29×46 Å